Protein AF-A0A663N056-F1 (afdb_monomer)

Secondary structure (DSSP, 8-state):
--BSEEEEE--TT-TT--EEEE-TTS--B--------GGGGSS--STTS-PPPEEEEEEEEE--TTS---EEEEEEEEEE---STTHHHHHHHHHHHHHHTS-HHHHTTSPPP-SSPPPEE----SS---------

Mean predicted aligned error: 7.83 Å

Organism: Athene cunicularia (NCBI:txid194338)

InterPro domains:
  IPR007604 CP2 transcription factor [PF04516] (14-103)
  IPR007604 CP2 transcription factor [PS51968] (1-136)
  IPR040167 Transcription factor CP2-like [PTHR11037] (1-123)

pLDDT: mean 83.56, std 17.53, range [25.42, 95.0]

Radius of gyration: 18.39 Å; Cα contacts (8 Å, |Δi|>4): 144; chains: 1; bounding box: 41×39×47 Å

Foldseek 3Di:
DWDQWADWDDDPVRNPDIDTDGDPVDDTDDDDDDPDAQCVPDPDPPDDDDGHKDKDKDWAFDQDPVRDRPHTDFMWIDIDGGHDPCPVVVVVVVVVVVLVPDDPVVNVVDDDDDPDDDTGTDDPDVDPPDPPDPDD

Structure (mmCIF, N/CA/C/O backbone):
data_AF-A0A663N056-F1
#
_entry.id   AF-A0A663N056-F1
#
loop_
_atom_site.group_PDB
_atom_site.id
_atom_site.type_symbol
_atom_site.label_atom_id
_atom_site.label_alt_id
_atom_site.label_comp_id
_atom_site.label_asym_id
_atom_site.label_entity_id
_atom_site.label_seq_id
_atom_site.pdbx_PDB_ins_code
_atom_site.Cartn_x
_atom_site.Cartn_y
_atom_site.Cartn_z
_atom_site.occupancy
_atom_site.B_iso_or_equiv
_atom_site.auth_seq_id
_atom_site.auth_comp_id
_atom_site.auth_asym_id
_atom_site.auth_atom_id
_atom_site.pdbx_PDB_model_num
ATOM 1 N N . LEU A 1 1 ? -9.152 4.412 -10.713 1.00 76.62 1 LEU A N 1
ATOM 2 C CA . LEU A 1 1 ? -8.492 3.880 -11.928 1.00 76.62 1 LEU A CA 1
ATOM 3 C C . LEU A 1 1 ? -7.019 4.260 -11.867 1.00 76.62 1 LEU A C 1
ATOM 5 O O . LEU A 1 1 ? -6.734 5.342 -11.363 1.00 76.62 1 LEU A O 1
ATOM 9 N N . SER A 1 2 ? -6.119 3.372 -12.297 1.00 88.88 2 SER A N 1
ATOM 10 C CA . SER A 1 2 ? -4.673 3.640 -12.342 1.00 88.88 2 SER A CA 1
ATOM 11 C C . SER A 1 2 ? -4.337 4.652 -13.445 1.00 88.88 2 SER A C 1
ATOM 13 O O . SER A 1 2 ? -4.989 4.654 -14.487 1.00 88.88 2 SER A O 1
ATOM 15 N N . VAL A 1 3 ? -3.331 5.499 -13.228 1.00 94.06 3 VAL A N 1
ATOM 16 C CA . VAL A 1 3 ? -2.890 6.556 -14.155 1.00 94.06 3 VAL A CA 1
ATOM 17 C C . VAL A 1 3 ? -1.363 6.572 -14.212 1.00 94.06 3 VAL A C 1
ATOM 19 O O . VAL A 1 3 ? -0.717 6.495 -13.173 1.00 94.06 3 VAL A O 1
ATOM 22 N N . GLY A 1 4 ? -0.776 6.689 -15.407 1.00 90.56 4 GLY A N 1
ATOM 23 C CA . GLY A 1 4 ? 0.684 6.804 -15.569 1.00 90.56 4 GLY A CA 1
ATOM 24 C C . GLY A 1 4 ? 1.475 5.532 -15.232 1.00 90.56 4 GLY A C 1
ATOM 25 O O . GLY A 1 4 ? 2.683 5.607 -15.033 1.00 90.56 4 GLY A O 1
ATOM 26 N N . ILE A 1 5 ? 0.790 4.388 -15.155 1.00 91.38 5 ILE A N 1
ATOM 27 C CA . ILE A 1 5 ? 1.374 3.059 -14.952 1.00 91.38 5 ILE A CA 1
ATOM 28 C C . ILE A 1 5 ? 1.580 2.407 -16.318 1.00 91.38 5 ILE A C 1
ATOM 30 O O . ILE A 1 5 ? 0.651 2.368 -17.125 1.00 91.38 5 ILE A O 1
ATOM 34 N N . LEU A 1 6 ? 2.781 1.897 -16.557 1.00 87.81 6 LEU A N 1
ATOM 35 C CA . LEU A 1 6 ? 3.202 1.243 -17.791 1.00 87.81 6 LEU A CA 1
ATOM 36 C C . LEU A 1 6 ? 3.569 -0.213 -17.494 1.00 87.81 6 LEU A C 1
ATOM 38 O O . LEU A 1 6 ? 4.094 -0.512 -16.423 1.00 87.81 6 LEU A O 1
ATOM 42 N N . ASP A 1 7 ? 3.277 -1.104 -18.439 1.00 88.94 7 ASP A N 1
ATOM 43 C CA . ASP A 1 7 ? 3.649 -2.524 -18.414 1.00 88.94 7 ASP A CA 1
ATOM 44 C C . ASP A 1 7 ? 3.461 -3.219 -17.049 1.00 88.94 7 ASP A C 1
ATOM 46 O O . ASP A 1 7 ? 4.426 -3.729 -16.476 1.00 88.94 7 ASP A O 1
ATOM 50 N N . PRO A 1 8 ? 2.237 -3.247 -16.479 1.00 88.62 8 PRO A N 1
ATOM 51 C CA . PRO A 1 8 ? 1.995 -3.963 -15.236 1.00 88.62 8 PRO A CA 1
ATOM 52 C C . PRO A 1 8 ? 2.191 -5.472 -15.438 1.00 88.62 8 PRO A C 1
ATOM 54 O O . PRO A 1 8 ? 1.531 -6.095 -16.273 1.00 88.62 8 PRO A O 1
ATOM 57 N N . ARG A 1 9 ? 3.074 -6.075 -14.641 1.00 87.00 9 ARG A N 1
ATOM 58 C CA . ARG A 1 9 ? 3.404 -7.503 -14.661 1.00 87.00 9 ARG A CA 1
ATOM 59 C C . ARG A 1 9 ? 3.110 -8.127 -13.304 1.00 87.00 9 ARG A C 1
ATOM 61 O O . ARG A 1 9 ? 3.541 -7.626 -12.270 1.00 87.00 9 ARG A O 1
ATOM 68 N N . ALA A 1 10 ? 2.414 -9.256 -13.317 1.00 87.00 10 ALA A N 1
ATOM 69 C CA . ALA A 1 10 ? 2.227 -10.105 -12.149 1.00 87.00 10 ALA A CA 1
ATOM 70 C C . ALA A 1 10 ? 2.638 -11.530 -12.522 1.00 87.00 10 ALA A C 1
ATOM 72 O O . ALA A 1 10 ? 2.114 -12.100 -13.480 1.00 87.00 10 ALA A O 1
ATOM 73 N N . SER A 1 11 ? 3.593 -12.099 -11.787 1.00 84.94 11 SER A N 1
ATOM 74 C CA . SER A 1 11 ? 4.021 -13.477 -12.016 1.00 84.94 11 SER A CA 1
ATOM 75 C C . SER A 1 11 ? 3.037 -14.455 -11.362 1.00 84.94 11 SER A C 1
ATOM 77 O O . SER A 1 11 ? 2.745 -14.306 -10.171 1.00 84.94 11 SER A O 1
ATOM 79 N N . PRO A 1 12 ? 2.583 -15.516 -12.059 1.00 85.50 12 PRO A N 1
ATOM 80 C CA . PRO A 1 12 ? 1.754 -16.562 -11.456 1.00 85.50 12 PRO A CA 1
ATOM 81 C C . PRO A 1 12 ? 2.413 -17.269 -10.260 1.00 85.50 12 PRO A C 1
ATOM 83 O O . PRO A 1 12 ? 1.720 -17.844 -9.424 1.00 85.50 12 PRO A O 1
ATOM 86 N N . THR A 1 13 ? 3.745 -17.234 -10.160 1.00 88.81 13 THR A N 1
ATOM 87 C CA . THR A 1 13 ? 4.500 -17.839 -9.051 1.00 88.81 13 THR A CA 1
ATOM 88 C C . THR A 1 13 ? 4.731 -16.879 -7.881 1.00 88.81 13 THR A C 1
ATOM 90 O O . THR A 1 13 ? 5.092 -17.327 -6.793 1.00 88.81 13 THR A O 1
ATOM 93 N N . GLN A 1 14 ? 4.486 -15.577 -8.066 1.00 86.00 14 GLN A N 1
ATOM 94 C CA . GLN A 1 14 ? 4.633 -14.532 -7.046 1.00 86.00 14 GLN A CA 1
ATOM 95 C C . GLN A 1 14 ? 3.310 -13.779 -6.872 1.00 86.00 14 GLN A C 1
ATOM 97 O O . GLN A 1 14 ? 3.171 -12.611 -7.221 1.00 86.00 14 GLN A O 1
ATOM 102 N N . LEU A 1 15 ? 2.322 -14.467 -6.296 1.00 87.50 15 LEU A N 1
ATOM 103 C CA . LEU A 1 15 ? 0.941 -13.980 -6.145 1.00 87.50 15 LEU A CA 1
ATOM 104 C C . LEU A 1 15 ? 0.796 -12.696 -5.305 1.00 87.50 15 LEU A C 1
ATOM 106 O O . LEU A 1 15 ? -0.265 -12.078 -5.297 1.00 87.50 15 LEU A O 1
ATOM 110 N N . ASN A 1 16 ? 1.831 -12.323 -4.555 1.00 90.88 16 ASN A N 1
ATOM 111 C CA . ASN A 1 16 ? 1.866 -11.164 -3.668 1.00 90.88 16 ASN A CA 1
ATOM 112 C C . ASN A 1 16 ? 2.738 -10.014 -4.197 1.00 90.88 16 ASN A C 1
ATOM 114 O O . ASN A 1 16 ? 2.997 -9.077 -3.442 1.00 90.88 16 ASN A O 1
ATOM 118 N N . THR A 1 17 ? 3.177 -10.082 -5.457 1.00 91.81 17 THR A N 1
ATOM 119 C CA . THR A 1 17 ? 4.036 -9.074 -6.081 1.00 91.81 17 THR A CA 1
ATOM 120 C C . THR A 1 17 ? 3.450 -8.632 -7.417 1.00 91.81 17 THR A C 1
ATOM 122 O O . THR A 1 17 ? 3.011 -9.444 -8.228 1.00 91.81 17 THR A O 1
ATOM 125 N N . VAL A 1 18 ? 3.467 -7.322 -7.644 1.00 92.06 18 VAL A N 1
ATOM 126 C CA . VAL A 1 18 ? 3.183 -6.701 -8.935 1.00 92.06 18 VAL A CA 1
ATOM 127 C C . VAL A 1 18 ? 4.307 -5.727 -9.242 1.00 92.06 18 VAL A C 1
ATOM 129 O O . VAL A 1 18 ? 4.773 -5.011 -8.357 1.00 92.06 18 VAL A O 1
ATOM 132 N N . GLU A 1 19 ? 4.732 -5.707 -10.492 1.00 92.38 19 GLU A N 1
ATOM 133 C CA . GLU A 1 19 ? 5.751 -4.800 -11.001 1.00 92.38 19 GLU A CA 1
ATOM 134 C C . GLU A 1 19 ? 5.135 -3.924 -12.078 1.00 92.38 19 GLU A C 1
ATOM 136 O O . GLU A 1 19 ? 4.244 -4.358 -12.804 1.00 92.38 19 GLU A O 1
ATOM 141 N N . PHE A 1 20 ? 5.602 -2.691 -12.192 1.00 93.44 20 PHE A N 1
ATOM 142 C CA . PHE A 1 20 ? 5.202 -1.795 -13.263 1.00 93.44 20 PHE A CA 1
ATOM 143 C C . PHE A 1 20 ? 6.244 -0.697 -13.428 1.00 93.44 20 PHE A C 1
ATOM 145 O O . PHE A 1 20 ? 7.028 -0.412 -12.521 1.00 93.44 20 PHE A O 1
ATOM 152 N N . LEU A 1 21 ? 6.212 -0.055 -14.586 1.00 92.81 21 LEU A N 1
ATOM 153 C CA . LEU A 1 21 ? 7.033 1.100 -14.900 1.00 92.81 21 LEU A CA 1
ATOM 154 C C . LEU A 1 21 ? 6.205 2.378 -14.759 1.00 92.81 21 LEU A C 1
ATOM 156 O O . LEU A 1 21 ? 4.978 2.373 -14.875 1.00 92.81 21 LEU A O 1
ATOM 160 N N . TRP A 1 22 ? 6.879 3.487 -14.488 1.00 93.19 22 TRP A N 1
ATOM 161 C CA . TRP A 1 22 ? 6.264 4.807 -14.435 1.00 93.19 22 TRP A CA 1
ATOM 162 C C . TRP A 1 22 ? 7.302 5.875 -14.780 1.00 93.19 22 TRP A C 1
ATOM 164 O O . TRP A 1 22 ? 8.505 5.659 -14.637 1.00 93.19 22 TRP A O 1
ATOM 174 N N . ASP A 1 23 ? 6.830 7.022 -15.259 1.00 89.19 23 ASP A N 1
ATOM 175 C CA . ASP A 1 23 ? 7.680 8.170 -15.570 1.00 89.19 23 ASP A CA 1
ATOM 176 C C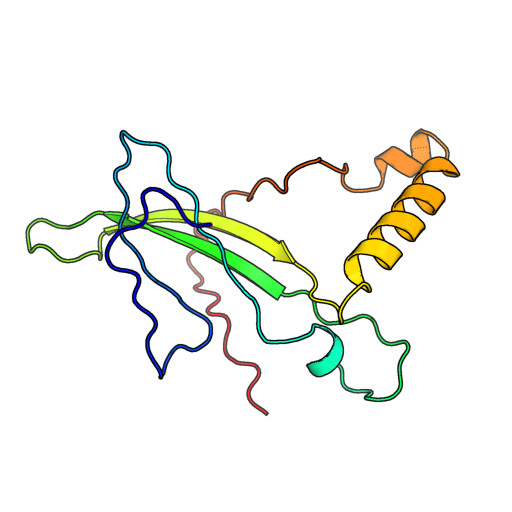 . ASP A 1 23 ? 7.854 9.036 -14.309 1.00 89.19 23 ASP A C 1
ATOM 178 O O . ASP A 1 23 ? 6.867 9.633 -13.865 1.00 89.19 23 ASP A O 1
ATOM 182 N N . PRO A 1 24 ? 9.071 9.152 -13.739 1.00 89.31 24 PRO A N 1
ATOM 183 C CA . PRO A 1 24 ? 9.304 9.913 -12.513 1.00 89.31 24 PRO A CA 1
ATOM 184 C C . PRO A 1 24 ? 9.053 11.419 -12.671 1.00 89.31 24 PRO A C 1
ATOM 186 O O . PRO A 1 24 ? 8.881 12.115 -11.673 1.00 89.31 24 PRO A O 1
ATOM 189 N N . SER A 1 25 ? 9.007 11.933 -13.906 1.00 92.38 25 SER A N 1
ATOM 190 C CA . SER A 1 25 ? 8.671 13.333 -14.190 1.00 92.38 25 SER A CA 1
ATOM 191 C C . SER A 1 25 ? 7.162 13.608 -14.198 1.00 92.38 25 SER A C 1
ATOM 193 O O . SER A 1 25 ? 6.740 14.765 -14.259 1.00 92.38 25 SER A O 1
ATOM 195 N N . LYS A 1 26 ? 6.328 12.561 -14.126 1.00 91.75 26 LYS A N 1
ATOM 196 C CA . LYS A 1 26 ? 4.867 12.652 -14.191 1.00 91.75 26 LYS A CA 1
ATOM 197 C C . LYS A 1 26 ? 4.218 12.075 -12.937 1.00 91.75 26 LYS A C 1
ATOM 199 O O . LYS A 1 26 ? 4.767 11.242 -12.224 1.00 91.75 26 LYS A O 1
ATOM 204 N N . ARG A 1 27 ? 2.982 12.502 -12.674 1.00 90.75 27 ARG A N 1
ATOM 205 C CA . ARG A 1 27 ? 2.157 11.897 -11.624 1.00 90.75 27 ARG A CA 1
ATOM 206 C C . ARG A 1 27 ? 1.741 10.486 -12.046 1.00 90.75 27 ARG A C 1
ATOM 208 O O . ARG A 1 27 ? 1.143 10.323 -13.108 1.00 90.75 27 ARG A O 1
ATOM 215 N N . ALA A 1 28 ? 1.958 9.514 -11.165 1.00 91.25 28 ALA A N 1
ATOM 216 C CA . ALA A 1 28 ? 1.459 8.152 -11.307 1.00 91.25 28 ALA A C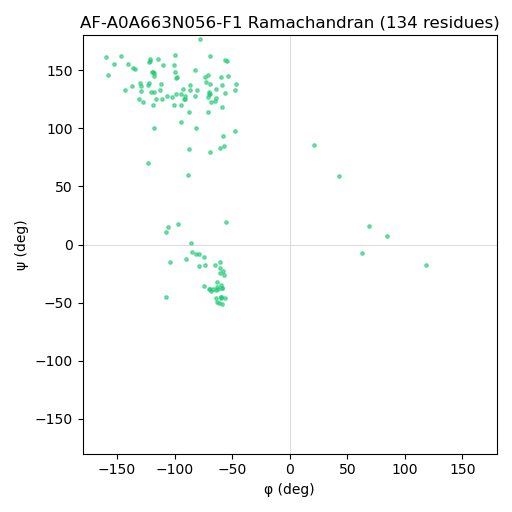A 1
ATOM 217 C C . ALA A 1 28 ? 0.539 7.768 -10.135 1.00 91.25 28 ALA A C 1
ATOM 219 O O . ALA A 1 28 ? 0.706 8.241 -9.009 1.00 91.25 28 ALA A O 1
ATOM 220 N N . SER A 1 29 ? -0.448 6.913 -10.396 1.00 92.38 29 SER A N 1
ATOM 221 C CA . SER A 1 29 ? -1.297 6.291 -9.381 1.00 92.38 29 SER A CA 1
ATOM 222 C C . SER A 1 29 ? -1.616 4.851 -9.769 1.00 92.38 29 SER A C 1
ATOM 224 O O . SER A 1 29 ? -2.003 4.568 -10.901 1.00 92.38 29 SER A O 1
ATOM 226 N N . ALA A 1 30 ? -1.478 3.928 -8.820 1.00 91.31 30 ALA A N 1
ATOM 227 C CA . ALA A 1 30 ? -1.824 2.526 -9.010 1.00 91.31 30 ALA A CA 1
ATOM 228 C C . ALA A 1 30 ? -3.026 2.164 -8.133 1.00 91.31 30 ALA A C 1
ATOM 230 O O . ALA A 1 30 ? -3.063 2.483 -6.945 1.00 91.31 30 ALA A O 1
ATOM 231 N N . PHE A 1 31 ? -4.010 1.486 -8.716 1.00 91.62 31 PHE A N 1
ATOM 232 C CA . PHE A 1 31 ? -5.081 0.841 -7.970 1.00 91.62 31 PHE A CA 1
ATOM 233 C C . PHE A 1 31 ? -4.717 -0.625 -7.733 1.00 91.62 31 PHE A C 1
ATOM 235 O O . PHE A 1 31 ? -4.523 -1.375 -8.688 1.00 91.62 31 PHE A O 1
ATOM 242 N N . 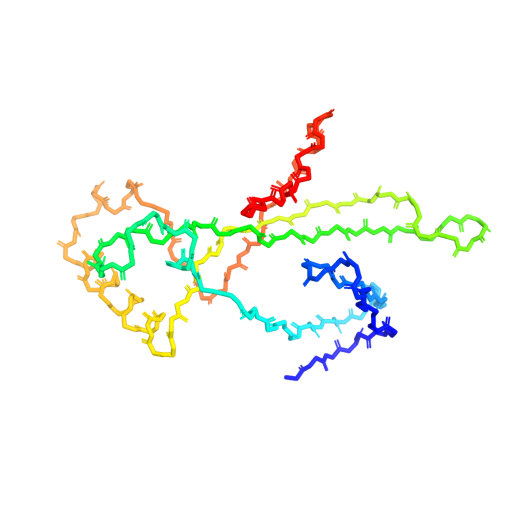ILE A 1 32 ? -4.626 -1.025 -6.464 1.00 90.75 32 ILE A N 1
ATOM 243 C CA . ILE A 1 32 ? -4.220 -2.374 -6.059 1.00 90.75 32 ILE A CA 1
ATOM 244 C C . ILE A 1 32 ? -5.376 -3.028 -5.307 1.00 90.75 32 ILE A C 1
ATOM 246 O O . ILE A 1 32 ? -5.927 -2.445 -4.371 1.00 90.75 32 ILE A O 1
ATOM 250 N N . GLN A 1 33 ? -5.717 -4.257 -5.692 1.00 90.38 33 GLN A N 1
ATOM 251 C CA . GLN A 1 33 ? -6.712 -5.070 -5.006 1.00 90.38 33 GLN A CA 1
ATOM 252 C C . GLN A 1 33 ? -6.030 -6.199 -4.229 1.00 90.38 33 GLN A C 1
ATOM 254 O O . GLN A 1 33 ? -5.237 -6.959 -4.777 1.00 90.38 33 GLN A O 1
ATOM 259 N N . VAL A 1 34 ? -6.358 -6.319 -2.941 1.00 92.50 34 VAL A N 1
ATOM 260 C CA . VAL A 1 34 ? -5.841 -7.384 -2.074 1.00 92.50 34 VAL A CA 1
ATOM 261 C C . VAL A 1 34 ? -6.906 -8.468 -1.924 1.00 92.50 34 VAL A C 1
ATOM 263 O O . VAL A 1 34 ? -8.006 -8.203 -1.442 1.00 92.50 34 VAL A O 1
ATOM 266 N N . HIS A 1 35 ? -6.579 -9.690 -2.345 1.00 91.75 35 HIS A N 1
ATOM 267 C CA . HIS A 1 35 ? -7.520 -10.814 -2.446 1.00 91.75 35 HIS A CA 1
ATOM 268 C C . HIS A 1 35 ? -7.504 -11.766 -1.241 1.00 91.75 35 HIS A C 1
ATOM 270 O O . HIS A 1 35 ? -7.991 -12.888 -1.332 1.00 91.75 35 HIS A O 1
ATOM 276 N N . CYS A 1 36 ? -6.961 -11.334 -0.106 1.00 92.00 36 CYS A N 1
ATOM 277 C CA . CYS A 1 36 ? -6.927 -12.123 1.121 1.00 92.00 36 CYS A CA 1
ATOM 278 C C . CYS A 1 36 ? -7.335 -11.272 2.323 1.00 92.00 36 CYS A C 1
ATOM 280 O O . CYS A 1 36 ? -7.154 -10.055 2.332 1.00 92.00 36 CYS A O 1
ATOM 282 N N . ILE A 1 37 ? -7.910 -11.904 3.343 1.00 92.62 37 ILE A N 1
ATOM 283 C CA . ILE A 1 37 ? -8.475 -11.213 4.507 1.00 92.62 37 ILE A CA 1
ATOM 284 C C . ILE A 1 37 ? -7.633 -11.533 5.733 1.00 92.62 37 ILE A C 1
ATOM 286 O O . ILE A 1 37 ? -7.268 -12.678 5.972 1.00 92.62 37 ILE A O 1
ATOM 290 N N . SER A 1 38 ? -7.364 -10.532 6.570 1.00 92.62 38 SER A N 1
ATOM 291 C CA . SER A 1 38 ? -6.461 -10.675 7.720 1.00 92.62 38 SER A CA 1
ATOM 292 C C . SER A 1 38 ? -6.862 -11.777 8.711 1.00 92.62 38 SER A C 1
ATOM 294 O O . SER A 1 38 ? -6.005 -12.319 9.402 1.00 92.62 38 SER A O 1
ATOM 296 N N . THR A 1 39 ? -8.147 -12.127 8.802 1.00 91.12 39 THR A N 1
ATOM 297 C CA . THR A 1 39 ? -8.655 -13.207 9.671 1.00 91.12 39 THR A CA 1
ATOM 298 C C . THR A 1 39 ? -8.575 -14.600 9.040 1.00 91.12 39 THR A C 1
ATOM 300 O O . THR A 1 39 ? -8.870 -15.581 9.705 1.00 91.12 39 THR A O 1
ATOM 303 N N . GLU A 1 40 ? -8.206 -14.730 7.764 1.00 90.81 40 GLU A N 1
ATOM 304 C CA . GLU A 1 40 ? -7.990 -16.046 7.132 1.00 90.81 40 GLU A CA 1
ATOM 305 C C . GLU A 1 40 ? -6.691 -16.706 7.613 1.00 90.81 40 GLU A C 1
ATOM 307 O O . GLU A 1 40 ? -6.527 -17.919 7.495 1.00 90.81 40 GLU A O 1
ATOM 312 N N . PHE A 1 41 ? -5.802 -15.905 8.205 1.00 90.06 41 PHE A N 1
ATOM 313 C CA . PHE A 1 41 ? -4.497 -16.308 8.725 1.00 90.06 41 PHE A CA 1
ATOM 314 C C . PHE A 1 41 ? -4.466 -16.382 10.259 1.00 90.06 41 PHE A C 1
ATOM 316 O O . PHE A 1 41 ? -3.390 -16.404 10.850 1.00 90.06 41 PHE A O 1
ATOM 323 N N . THR A 1 42 ? -5.625 -16.390 10.925 1.00 87.25 42 THR A N 1
ATOM 324 C CA . THR A 1 42 ? -5.710 -16.590 12.378 1.00 87.25 42 THR A CA 1
ATOM 325 C C . THR A 1 42 ? -6.049 -18.050 12.708 1.00 87.25 42 THR A C 1
ATOM 327 O O . THR A 1 42 ? -6.823 -18.668 11.971 1.00 87.25 42 THR A O 1
ATOM 330 N N . PRO A 1 43 ? -5.504 -18.635 13.796 1.00 82.25 43 PRO A N 1
ATOM 331 C CA . PRO A 1 43 ? -5.745 -20.037 14.147 1.00 82.25 43 PRO A CA 1
ATOM 332 C C . PRO A 1 43 ? -7.222 -20.374 14.375 1.00 82.25 43 PRO A C 1
ATOM 334 O O . PRO A 1 43 ? -7.672 -21.458 13.993 1.00 82.25 43 PRO A O 1
ATOM 337 N N . ARG A 1 44 ? -8.006 -19.464 14.975 1.00 76.06 44 ARG A N 1
ATOM 338 C CA . ARG A 1 44 ? -9.439 -19.699 15.182 1.00 76.06 44 ARG A CA 1
ATOM 339 C C . ARG A 1 44 ? -10.239 -19.168 14.003 1.00 76.06 44 ARG A C 1
ATOM 341 O O . ARG A 1 44 ? -10.208 -17.988 13.668 1.00 76.06 44 ARG A O 1
ATOM 348 N N . LYS A 1 45 ? -11.039 -20.065 13.424 1.00 64.88 45 LYS A N 1
ATOM 349 C CA . LYS A 1 45 ? -12.040 -19.738 12.395 1.00 64.88 45 LYS A CA 1
ATOM 350 C C . LYS A 1 45 ? -13.318 -19.130 12.979 1.00 64.88 45 LYS A C 1
ATOM 352 O O . LYS A 1 45 ? -14.112 -18.557 12.241 1.00 64.88 45 LYS A O 1
ATOM 357 N N . HIS A 1 46 ? -13.550 -19.300 14.281 1.00 63.53 46 HIS A N 1
ATOM 358 C CA . HIS A 1 46 ? -14.690 -18.701 14.973 1.00 63.53 46 HIS A CA 1
ATOM 359 C C . HIS A 1 46 ? -14.325 -17.255 15.316 1.00 63.53 46 HIS A C 1
ATOM 361 O O . HIS A 1 46 ? -13.243 -16.998 15.842 1.00 63.53 46 HIS A O 1
ATOM 367 N N . GLY A 1 47 ? -15.191 -16.319 14.923 1.00 66.44 47 GLY A N 1
ATOM 368 C CA . GLY A 1 47 ? -14.911 -14.884 14.961 1.00 66.44 47 GLY A CA 1
ATOM 369 C C . GLY A 1 47 ? -14.478 -14.368 16.337 1.00 66.44 47 GLY A C 1
ATOM 370 O O . GLY A 1 47 ? -14.770 -14.965 17.367 1.00 66.44 47 GLY A O 1
ATOM 371 N N . GLY A 1 48 ? -13.787 -13.226 16.345 1.00 69.75 48 GLY A N 1
ATOM 372 C CA . GLY A 1 48 ? -13.336 -12.548 17.567 1.00 69.75 48 GLY A CA 1
ATOM 373 C C . GLY A 1 48 ? -11.817 -12.419 17.688 1.00 69.75 48 GLY A C 1
ATOM 374 O O . GLY A 1 48 ? -11.346 -11.549 18.418 1.00 69.75 48 GLY A O 1
ATOM 375 N N . GLU A 1 49 ? -11.040 -13.202 16.933 1.00 80.44 49 GLU A N 1
ATOM 376 C CA . GLU A 1 49 ? -9.587 -13.023 16.881 1.00 80.44 49 GLU A CA 1
ATOM 377 C C . GLU A 1 49 ? -9.182 -11.789 16.065 1.00 80.44 49 GLU A C 1
ATOM 379 O O . GLU A 1 49 ? -9.783 -11.424 15.048 1.00 80.44 49 GLU A O 1
ATOM 384 N N . LYS A 1 50 ? -8.119 -11.124 16.524 1.00 84.06 50 LYS A N 1
ATOM 385 C CA . LYS A 1 50 ? -7.513 -9.994 15.824 1.00 84.06 50 LYS A CA 1
ATOM 386 C C . LYS A 1 50 ? -6.807 -10.523 14.574 1.00 84.06 50 LYS A C 1
ATOM 388 O O . LYS A 1 50 ? -5.803 -11.212 14.689 1.00 84.06 50 LYS A O 1
ATOM 393 N N . GLY A 1 51 ? -7.308 -10.149 13.396 1.00 86.56 51 GLY A N 1
ATOM 394 C CA . GLY A 1 51 ? -6.680 -10.502 12.121 1.00 86.56 51 GLY A CA 1
ATOM 395 C C . GLY A 1 51 ? -5.202 -10.098 12.048 1.00 86.56 51 GLY A C 1
ATOM 396 O O . GLY A 1 51 ? -4.816 -9.044 12.573 1.00 86.56 51 GLY A O 1
ATOM 397 N N . VAL A 1 52 ? -4.409 -10.924 11.363 1.00 91.31 52 VAL A N 1
ATOM 398 C CA . VAL A 1 52 ? -2.971 -10.727 11.144 1.00 91.31 52 VAL A CA 1
ATOM 399 C C . VAL A 1 52 ? -2.750 -9.463 10.300 1.00 91.31 52 VAL A C 1
ATOM 401 O O . VAL A 1 52 ? -3.375 -9.324 9.244 1.00 91.31 52 VAL A O 1
ATOM 404 N N . PRO A 1 53 ? -1.921 -8.501 10.748 1.00 91.50 53 PRO A N 1
ATOM 405 C CA . PRO A 1 53 ? -1.584 -7.339 9.934 1.00 91.50 53 PRO A CA 1
ATOM 406 C C . PRO A 1 53 ? -0.715 -7.767 8.748 1.00 91.50 53 PRO A C 1
ATOM 408 O O . PRO A 1 53 ? 0.212 -8.558 8.908 1.00 91.50 53 PRO A O 1
ATOM 411 N N . PHE A 1 54 ? -0.990 -7.217 7.570 1.00 93.56 54 PHE A N 1
ATOM 412 C CA . PHE A 1 54 ? -0.133 -7.383 6.397 1.00 93.56 54 PHE A CA 1
ATOM 413 C C . PHE A 1 54 ? 0.752 -6.156 6.220 1.00 93.56 54 PHE A C 1
ATOM 415 O O . PHE A 1 54 ? 0.476 -5.090 6.774 1.00 93.56 54 PHE A O 1
ATOM 422 N N . ARG A 1 55 ? 1.810 -6.298 5.427 1.00 93.38 55 ARG A N 1
ATOM 423 C CA . ARG A 1 55 ? 2.670 -5.191 5.019 1.00 93.38 55 ARG A CA 1
ATOM 424 C C . ARG A 1 55 ? 2.558 -5.019 3.513 1.00 93.38 55 ARG A C 1
ATOM 426 O O . ARG A 1 55 ? 2.797 -5.971 2.780 1.00 93.38 55 ARG A O 1
ATOM 433 N N . VAL A 1 56 ? 2.217 -3.811 3.079 1.00 93.56 56 VAL A N 1
ATOM 434 C CA . VAL A 1 56 ? 2.425 -3.392 1.691 1.00 93.56 56 VAL A CA 1
ATOM 435 C C . VAL A 1 56 ? 3.791 -2.735 1.647 1.00 93.56 56 VAL A C 1
ATOM 437 O O . VAL A 1 56 ? 4.057 -1.834 2.443 1.00 93.56 56 VAL A O 1
ATOM 440 N N . GLN A 1 57 ? 4.654 -3.212 0.759 1.00 94.31 57 GLN A N 1
ATOM 441 C CA . GLN A 1 57 ? 5.977 -2.655 0.513 1.00 94.31 57 GLN A CA 1
ATOM 442 C C . GLN A 1 57 ? 6.072 -2.261 -0.956 1.00 94.31 57 GLN A C 1
ATOM 444 O O . GLN A 1 57 ? 5.573 -2.977 -1.822 1.00 94.31 57 GLN A O 1
ATOM 449 N N . ILE A 1 58 ? 6.679 -1.108 -1.206 1.00 95.00 58 ILE A N 1
ATOM 450 C CA . ILE A 1 58 ? 6.992 -0.604 -2.534 1.00 95.00 58 ILE A CA 1
ATOM 451 C C . ILE A 1 58 ? 8.503 -0.468 -2.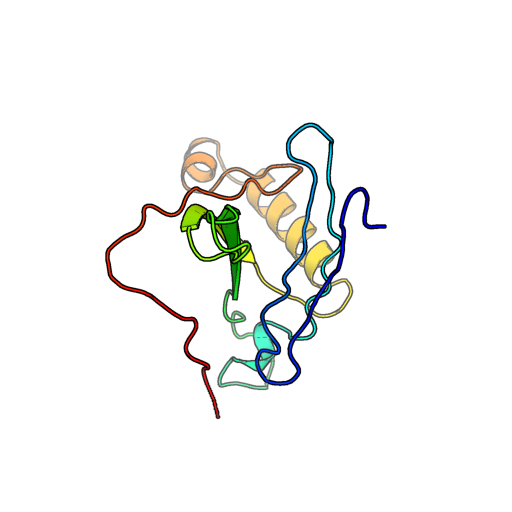598 1.00 95.00 58 ILE A C 1
ATOM 453 O O . ILE A 1 58 ? 9.085 0.288 -1.817 1.00 95.00 58 ILE A O 1
ATOM 457 N N . ASP A 1 59 ? 9.097 -1.196 -3.534 1.00 93.94 59 ASP A N 1
ATOM 458 C CA . ASP A 1 59 ? 10.515 -1.132 -3.848 1.00 93.94 59 ASP A CA 1
ATOM 459 C C . ASP A 1 59 ? 10.679 -0.498 -5.229 1.00 93.94 59 ASP A C 1
ATOM 461 O O . ASP A 1 59 ? 10.077 -0.940 -6.209 1.00 93.94 59 ASP A O 1
ATOM 465 N N . THR A 1 60 ? 11.471 0.567 -5.296 1.00 93.38 60 THR A N 1
ATOM 466 C CA . THR A 1 60 ? 11.756 1.296 -6.530 1.00 93.38 60 THR A CA 1
ATOM 467 C C . THR A 1 60 ? 13.137 0.905 -7.025 1.00 93.38 60 THR A C 1
ATOM 469 O O . THR A 1 60 ? 14.120 1.030 -6.291 1.00 93.38 60 THR A O 1
ATOM 472 N N . PHE A 1 61 ? 13.211 0.487 -8.285 1.00 92.19 61 PHE A N 1
ATOM 473 C CA . PHE A 1 61 ? 14.451 0.113 -8.956 1.00 92.19 61 PHE A CA 1
ATOM 474 C C . PHE A 1 61 ? 14.705 1.019 -10.156 1.00 92.19 61 PHE A C 1
ATOM 476 O O . PHE A 1 61 ? 13.773 1.482 -10.817 1.00 92.19 61 PHE A O 1
ATOM 483 N N . LYS A 1 62 ? 15.981 1.245 -10.446 1.00 88.19 62 LYS A N 1
ATOM 484 C CA . LYS A 1 62 ? 16.463 1.910 -11.647 1.00 88.19 62 LYS A CA 1
ATOM 485 C C . LYS A 1 62 ? 16.941 0.873 -12.654 1.00 88.19 62 LYS A C 1
ATOM 487 O O . LYS A 1 62 ? 17.438 -0.194 -12.291 1.00 88.19 62 LYS A O 1
ATOM 492 N N . GLN A 1 63 ? 16.780 1.215 -13.925 1.00 86.50 63 GLN A N 1
ATOM 493 C CA . GLN A 1 63 ? 17.353 0.456 -15.021 1.00 86.50 63 GLN A CA 1
ATOM 494 C C . GLN A 1 63 ? 18.875 0.648 -15.044 1.00 86.50 63 GLN A C 1
ATOM 496 O O . GLN A 1 63 ? 19.362 1.781 -15.034 1.00 86.50 63 GLN A O 1
ATOM 501 N N . ASN A 1 64 ? 19.616 -0.456 -15.057 1.00 86.88 64 ASN A N 1
ATOM 502 C CA . ASN A 1 64 ? 21.063 -0.457 -15.230 1.00 86.88 64 ASN A CA 1
ATOM 503 C C . ASN A 1 64 ? 21.438 -0.254 -16.716 1.00 86.88 64 ASN A C 1
ATOM 505 O O . ASN A 1 64 ? 20.572 -0.200 -17.592 1.00 86.88 64 ASN A O 1
ATOM 509 N N . GLU A 1 65 ? 22.736 -0.161 -17.011 1.00 88.88 65 GLU A N 1
ATOM 510 C CA . GLU A 1 65 ? 23.251 0.031 -18.380 1.00 88.88 65 GLU A CA 1
ATOM 511 C C . GLU A 1 65 ? 22.861 -1.103 -19.346 1.00 88.88 65 GLU A C 1
ATOM 513 O O . GLU A 1 65 ? 22.742 -0.879 -20.548 1.00 88.88 65 GLU A O 1
ATOM 518 N N . ASN A 1 66 ? 22.590 -2.301 -18.819 1.00 89.31 66 ASN A N 1
ATOM 519 C CA . ASN A 1 66 ? 22.176 -3.479 -19.586 1.00 89.31 66 ASN A CA 1
ATOM 520 C C . ASN A 1 66 ? 20.660 -3.531 -19.835 1.00 89.31 66 ASN A C 1
ATOM 522 O O . ASN A 1 66 ? 20.161 -4.485 -20.427 1.00 89.31 66 ASN A O 1
ATOM 526 N N . GLY A 1 67 ? 19.911 -2.528 -19.375 1.00 84.81 67 GLY A N 1
ATOM 527 C CA . GLY A 1 67 ? 18.464 -2.479 -19.530 1.00 84.81 67 GLY A CA 1
ATOM 528 C C . GLY A 1 67 ? 17.680 -3.243 -18.456 1.00 84.81 67 GLY A C 1
ATOM 529 O O . GLY A 1 67 ? 16.457 -3.344 -18.569 1.00 84.81 67 GLY A O 1
ATOM 530 N N . GLU A 1 68 ? 18.329 -3.749 -17.407 1.00 86.69 68 GLU A N 1
ATOM 531 C CA . GLU A 1 68 ? 17.694 -4.543 -16.349 1.00 86.69 68 GLU A CA 1
ATOM 532 C C . GLU A 1 68 ? 17.388 -3.695 -15.105 1.00 86.69 68 GLU A C 1
ATOM 534 O O . GLU A 1 68 ? 18.171 -2.835 -14.703 1.00 86.69 68 GLU A O 1
ATOM 539 N N . TYR A 1 69 ? 16.265 -3.960 -14.437 1.00 85.69 69 TYR A N 1
ATOM 540 C CA . TYR A 1 69 ? 15.827 -3.218 -13.246 1.00 85.69 69 TYR A CA 1
ATOM 541 C C . TYR A 1 69 ? 16.393 -3.816 -11.951 1.00 85.69 69 TYR A C 1
ATOM 543 O O . TYR A 1 69 ? 15.647 -4.260 -11.083 1.00 85.69 69 TYR A O 1
ATOM 551 N N . THR A 1 70 ? 17.721 -3.873 -11.832 1.00 86.31 70 THR A N 1
ATOM 552 C CA . THR A 1 70 ? 18.404 -4.504 -10.686 1.00 86.31 70 THR A CA 1
ATOM 553 C C . THR A 1 70 ? 18.979 -3.506 -9.681 1.00 86.31 70 THR A C 1
ATOM 555 O O . THR A 1 70 ? 19.333 -3.894 -8.569 1.00 86.31 70 THR A O 1
ATOM 558 N N . GLU A 1 71 ? 19.101 -2.226 -10.042 1.00 89.06 71 GLU A N 1
ATOM 559 C CA . GLU A 1 71 ? 19.647 -1.184 -9.165 1.00 89.06 71 G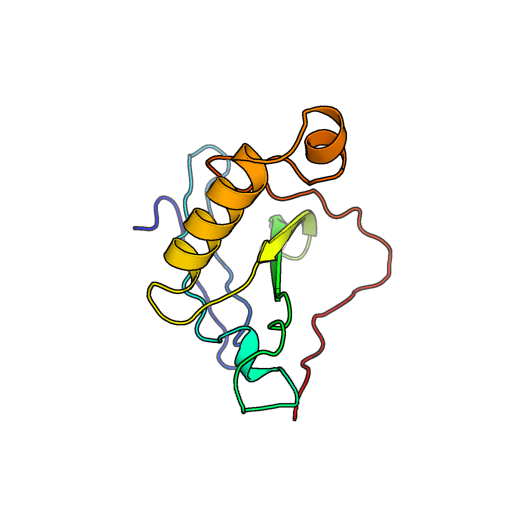LU A CA 1
ATOM 560 C C . GLU A 1 71 ? 18.551 -0.692 -8.205 1.00 89.06 71 GLU A C 1
ATOM 562 O O . GLU A 1 71 ? 17.682 0.089 -8.585 1.00 89.06 71 GLU A O 1
ATOM 567 N N . HIS A 1 72 ? 18.550 -1.168 -6.957 1.00 90.62 72 HIS A N 1
ATOM 568 C CA . HIS A 1 72 ? 17.583 -0.733 -5.939 1.00 90.62 72 HIS A CA 1
ATOM 569 C C . HIS A 1 72 ? 17.847 0.712 -5.500 1.00 90.62 72 HIS A C 1
ATOM 571 O O . HIS A 1 72 ? 18.977 1.060 -5.164 1.00 90.62 72 HIS A O 1
ATOM 577 N N . LEU A 1 73 ? 16.802 1.543 -5.482 1.00 90.75 73 LEU A N 1
ATOM 578 C CA . LEU A 1 73 ? 16.890 2.949 -5.082 1.00 90.75 73 LEU A CA 1
ATOM 579 C C . LEU A 1 73 ? 16.257 3.222 -3.720 1.00 90.75 73 LEU A C 1
ATOM 581 O O . LEU A 1 73 ? 16.799 3.982 -2.921 1.00 90.75 73 LEU A O 1
ATOM 585 N N . HIS A 1 74 ? 15.062 2.682 -3.482 1.00 92.06 74 HIS A N 1
ATOM 586 C CA . HIS A 1 74 ? 14.254 3.073 -2.332 1.00 92.06 74 HIS A CA 1
ATOM 587 C C . HIS A 1 74 ? 13.232 1.999 -1.971 1.00 92.06 74 HIS A C 1
ATOM 589 O O . HIS A 1 74 ? 12.665 1.350 -2.848 1.00 92.06 74 HIS A O 1
ATOM 595 N N . SER A 1 75 ? 12.958 1.870 -0.674 1.00 94.50 75 SER A N 1
ATOM 596 C CA . SER A 1 75 ? 11.913 1.011 -0.123 1.00 94.50 75 SER A CA 1
ATOM 597 C C . SER A 1 75 ? 11.041 1.809 0.831 1.00 94.50 75 SER A C 1
ATOM 599 O O . SER A 1 75 ? 11.544 2.450 1.753 1.00 94.50 75 SER A O 1
ATOM 601 N N . ALA A 1 76 ? 9.725 1.705 0.687 1.00 93.38 76 ALA A N 1
ATOM 602 C CA . ALA A 1 76 ? 8.790 2.214 1.682 1.00 93.38 76 ALA A CA 1
ATOM 603 C C . ALA A 1 76 ? 7.669 1.217 1.943 1.00 93.38 76 ALA A C 1
ATOM 605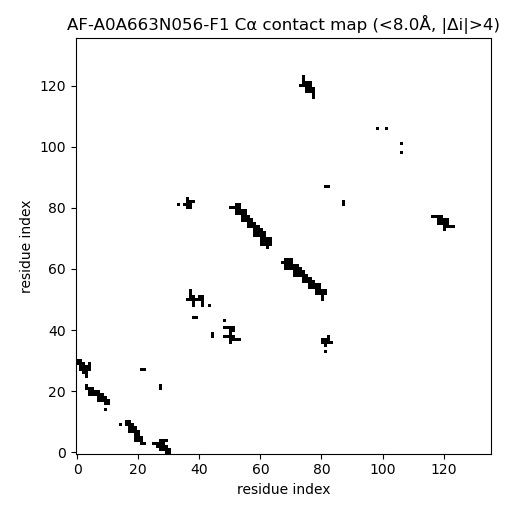 O O . ALA A 1 76 ? 7.315 0.408 1.088 1.00 93.38 76 ALA A O 1
ATOM 606 N N . SER A 1 77 ? 7.103 1.250 3.146 1.00 94.12 77 SER A N 1
ATOM 607 C CA . SER A 1 77 ? 6.041 0.319 3.513 1.00 94.12 77 SER A CA 1
ATOM 608 C C . SER A 1 77 ? 5.010 0.916 4.456 1.00 94.12 77 SER A C 1
ATOM 610 O O . SER A 1 77 ? 5.242 1.922 5.129 1.00 94.12 77 SER A O 1
ATOM 612 N N . CYS A 1 78 ? 3.860 0.259 4.530 1.00 90.94 78 CYS A N 1
ATOM 613 C CA . CYS A 1 78 ? 2.852 0.500 5.548 1.00 90.94 78 CYS A CA 1
ATOM 614 C C . CYS A 1 78 ? 2.236 -0.825 6.007 1.00 90.94 78 CYS A C 1
ATOM 616 O O . CYS A 1 78 ? 2.250 -1.833 5.293 1.00 90.94 78 CYS A O 1
ATOM 618 N N . GLN A 1 79 ? 1.705 -0.832 7.230 1.00 91.31 79 GLN A N 1
ATOM 619 C CA . GLN A 1 79 ? 0.893 -1.946 7.703 1.00 91.31 79 GLN A CA 1
ATOM 620 C C . GLN A 1 79 ? -0.555 -1.736 7.283 1.00 91.31 79 GLN A C 1
ATOM 622 O O . GLN A 1 79 ? -1.123 -0.667 7.498 1.00 91.31 79 GLN A O 1
ATOM 627 N N . ILE A 1 80 ? -1.165 -2.782 6.739 1.00 92.44 80 ILE A N 1
ATOM 628 C CA . ILE A 1 80 ? -2.580 -2.801 6.388 1.00 92.44 80 ILE A CA 1
ATOM 629 C C . ILE A 1 80 ? -3.288 -3.932 7.124 1.00 92.44 80 ILE A C 1
ATOM 631 O O . ILE A 1 80 ? -2.689 -4.917 7.564 1.00 92.44 80 ILE A O 1
ATOM 635 N N . LYS A 1 81 ? -4.605 -3.805 7.237 1.00 92.06 81 LYS A N 1
ATOM 636 C CA . LYS A 1 81 ? -5.477 -4.885 7.680 1.00 92.06 81 LYS A CA 1
ATOM 637 C C . LYS A 1 81 ? -6.628 -4.986 6.703 1.00 92.06 81 LYS A C 1
ATOM 639 O O . LYS A 1 81 ? -7.307 -3.992 6.457 1.00 92.06 81 LYS A O 1
ATOM 644 N N . VAL A 1 82 ? -6.830 -6.173 6.150 1.00 93.88 82 VAL A N 1
ATOM 645 C CA . VAL A 1 82 ? -7.856 -6.408 5.139 1.00 93.88 82 VAL A CA 1
ATOM 646 C C . VAL A 1 82 ? -9.067 -7.024 5.813 1.00 93.88 82 VAL A C 1
ATOM 648 O O . VAL A 1 82 ? -8.958 -7.992 6.570 1.00 93.88 82 VAL A O 1
ATOM 651 N N . PHE A 1 83 ? -10.226 -6.435 5.552 1.00 92.75 83 PHE A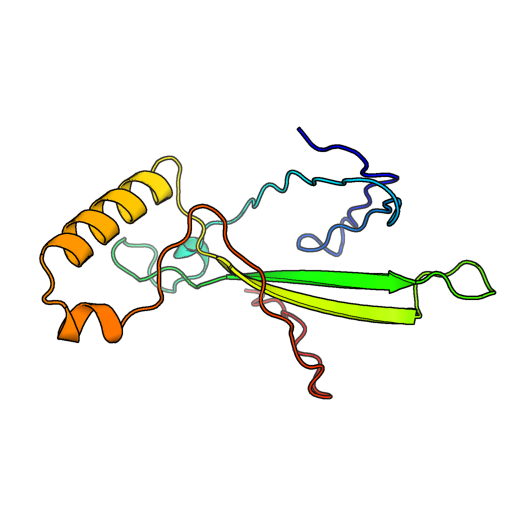 N 1
ATOM 652 C CA . PHE A 1 83 ? -11.497 -6.826 6.140 1.00 92.75 83 PHE A CA 1
ATOM 653 C C . PHE A 1 83 ? -12.432 -7.363 5.056 1.00 92.75 83 PHE A C 1
ATOM 655 O O . PHE A 1 83 ? -12.293 -7.039 3.879 1.00 92.75 83 PHE A O 1
ATOM 662 N N . LYS A 1 84 ? -13.442 -8.138 5.466 1.00 91.31 84 LYS A N 1
ATOM 663 C CA . LYS A 1 84 ? -14.617 -8.402 4.621 1.00 91.31 84 LYS A CA 1
ATOM 664 C C . LYS A 1 84 ? -15.275 -7.066 4.206 1.00 91.31 84 LYS A C 1
ATOM 666 O O . LYS A 1 84 ? -15.091 -6.065 4.910 1.00 91.31 84 LYS A O 1
ATOM 671 N N . PRO A 1 85 ? -16.070 -7.038 3.118 1.00 92.25 85 PRO A N 1
ATOM 672 C CA . PRO A 1 85 ? -16.776 -5.835 2.675 1.00 92.25 85 PRO A CA 1
ATOM 673 C C . PRO A 1 85 ? -17.493 -5.104 3.820 1.00 92.25 85 PRO A C 1
ATOM 675 O O . PRO A 1 85 ? -18.081 -5.743 4.694 1.00 92.25 85 PRO A O 1
ATOM 678 N N . LYS A 1 86 ? -17.415 -3.765 3.833 1.00 93.31 86 LYS A N 1
ATOM 679 C CA . LYS A 1 86 ? -17.898 -2.861 4.904 1.00 93.31 86 LYS A CA 1
ATOM 680 C C . LYS A 1 86 ? -17.219 -3.018 6.275 1.00 93.31 86 LYS A C 1
ATOM 682 O O . LYS A 1 86 ? -17.476 -2.230 7.184 1.00 93.31 86 LYS A O 1
ATOM 687 N N . GLY A 1 87 ? -16.363 -4.022 6.467 1.00 92.75 87 GLY A N 1
ATOM 688 C CA . GLY A 1 87 ? -15.661 -4.251 7.729 1.00 92.75 87 GLY A CA 1
ATOM 689 C C . GLY A 1 87 ? -14.653 -3.147 8.049 1.00 92.75 87 GLY A C 1
ATOM 690 O O . GLY A 1 87 ? -14.569 -2.732 9.204 1.00 92.75 87 GLY A O 1
ATOM 691 N N . ALA A 1 88 ? -13.956 -2.633 7.030 1.00 91.56 88 ALA A N 1
ATOM 692 C CA . ALA A 1 88 ? -13.037 -1.504 7.166 1.00 91.56 88 ALA A CA 1
ATOM 693 C C . ALA A 1 88 ? -13.780 -0.225 7.593 1.00 91.56 88 ALA A C 1
ATOM 695 O O . ALA A 1 88 ? -13.418 0.364 8.608 1.00 91.56 88 ALA A O 1
ATOM 696 N N . ASP A 1 89 ? -14.876 0.129 6.911 1.00 93.19 89 ASP A N 1
ATOM 697 C CA . ASP A 1 89 ? -15.682 1.322 7.225 1.00 93.19 89 ASP A CA 1
ATOM 698 C C . ASP A 1 89 ? -16.249 1.270 8.647 1.00 93.19 89 ASP A C 1
ATOM 700 O O . ASP A 1 89 ? -16.158 2.228 9.418 1.00 93.19 89 ASP A O 1
ATOM 704 N N . ARG A 1 90 ? -16.794 0.109 9.039 1.00 94.38 90 ARG A N 1
ATOM 705 C CA . ARG A 1 90 ? -17.279 -0.114 10.407 1.00 94.38 90 ARG A CA 1
ATOM 706 C C . ARG A 1 90 ? -16.160 0.057 11.428 1.00 94.38 90 ARG A C 1
ATOM 708 O O . ARG A 1 90 ? -16.370 0.705 12.451 1.00 94.38 90 ARG A O 1
ATOM 715 N N . LYS A 1 91 ? -14.983 -0.516 11.159 1.00 92.31 91 LYS A N 1
ATOM 716 C CA . LYS A 1 91 ? -13.824 -0.423 12.050 1.00 92.31 91 LYS A CA 1
ATOM 717 C C . LYS A 1 91 ? -13.342 1.021 12.184 1.00 92.31 91 LYS A C 1
ATOM 719 O O . LYS A 1 91 ? -13.151 1.468 13.310 1.00 92.31 91 LYS A O 1
ATOM 724 N N . GLN A 1 92 ? -13.221 1.750 11.076 1.00 91.38 92 GLN A N 1
ATOM 725 C CA . GLN A 1 92 ? -12.827 3.158 11.064 1.00 91.38 92 GLN A CA 1
ATOM 726 C C . GLN A 1 92 ? -13.811 4.018 11.865 1.00 91.38 92 GLN A C 1
ATOM 728 O O . GLN A 1 92 ? -13.384 4.803 12.710 1.00 91.38 92 GLN A O 1
ATOM 733 N N . LYS A 1 93 ? -15.124 3.826 11.668 1.00 93.44 93 LYS A N 1
ATOM 734 C CA . LYS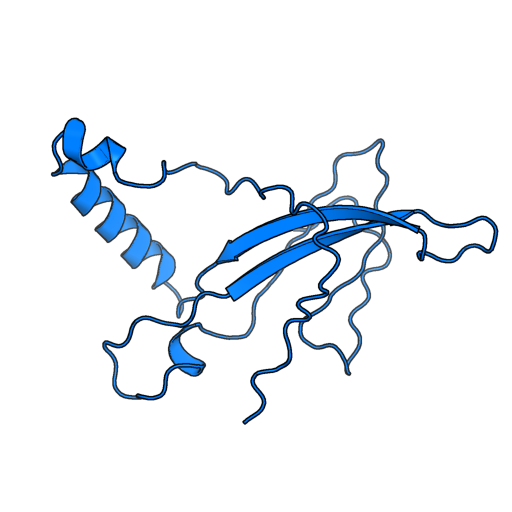 A 1 93 ? -16.161 4.532 12.434 1.00 93.44 93 LYS A CA 1
ATOM 735 C C . LYS A 1 93 ? -16.036 4.264 13.935 1.00 93.44 93 LYS A C 1
ATOM 737 O O . LYS A 1 93 ? -15.964 5.207 14.717 1.00 93.44 93 LYS A O 1
ATOM 742 N N . THR A 1 94 ? -15.960 2.992 14.335 1.00 93.38 94 THR A N 1
ATOM 743 C CA . THR A 1 94 ? -15.820 2.615 15.750 1.00 93.38 94 THR A CA 1
ATOM 744 C C . THR A 1 94 ? -14.524 3.140 16.366 1.00 93.38 94 THR A C 1
ATOM 746 O O . THR A 1 94 ? -14.527 3.553 17.523 1.00 93.38 94 THR A O 1
ATOM 749 N N . ASP A 1 95 ? -13.412 3.130 15.629 1.00 91.00 95 ASP A N 1
ATOM 750 C CA . ASP A 1 95 ? -12.134 3.631 16.137 1.00 91.00 95 ASP A CA 1
ATOM 751 C C . ASP A 1 95 ? -12.147 5.156 16.284 1.00 91.00 95 ASP A C 1
ATOM 753 O O . ASP A 1 95 ? -11.680 5.661 17.303 1.00 91.00 95 ASP A O 1
ATOM 757 N N . ARG A 1 96 ? -12.774 5.884 15.352 1.00 90.88 96 ARG A N 1
ATOM 758 C CA . ARG A 1 96 ? -12.968 7.335 15.464 1.00 90.88 96 ARG A CA 1
ATOM 759 C C . ARG A 1 96 ? -13.811 7.711 16.685 1.00 90.88 96 ARG A C 1
ATOM 761 O O . ARG A 1 96 ? -13.356 8.498 17.507 1.00 90.88 96 ARG A O 1
ATOM 768 N N . GLU A 1 97 ? -14.972 7.078 16.866 1.00 93.94 97 GLU A N 1
ATOM 769 C CA . GLU A 1 97 ? -15.848 7.310 18.031 1.00 93.94 97 GLU A CA 1
ATOM 770 C C . GLU A 1 97 ? -15.145 6.989 19.362 1.00 93.94 97 GLU A C 1
ATOM 772 O O . GLU A 1 97 ? -15.366 7.649 20.379 1.00 93.94 97 GLU A O 1
ATOM 777 N N . LYS A 1 98 ? -14.279 5.964 19.379 1.00 92.19 98 LYS A N 1
ATOM 778 C CA . LYS A 1 98 ? -13.457 5.633 20.553 1.00 92.19 98 LYS A CA 1
ATOM 779 C C . LYS A 1 98 ? -12.393 6.687 20.827 1.00 92.19 98 LYS A C 1
ATOM 781 O O . LYS A 1 98 ? -12.146 6.983 21.992 1.00 92.19 98 LYS A O 1
ATOM 786 N N . MET A 1 99 ? -11.756 7.219 19.788 1.00 90.69 99 MET A N 1
ATOM 787 C CA . MET A 1 99 ? -10.737 8.255 19.932 1.00 90.69 99 MET A CA 1
ATOM 788 C C . MET A 1 99 ? -11.342 9.581 20.386 1.00 90.69 99 MET A C 1
ATOM 790 O O . MET A 1 99 ? -10.754 10.238 21.235 1.00 90.69 99 MET A O 1
ATOM 794 N N . GLU A 1 100 ? -12.526 9.958 19.907 1.00 91.50 100 GLU A N 1
ATOM 795 C CA . GLU A 1 100 ? -13.210 11.196 20.313 1.00 91.50 100 GLU A CA 1
ATOM 796 C C . GLU A 1 100 ? -13.478 11.254 21.823 1.00 91.50 100 GLU A C 1
ATOM 798 O O . GLU A 1 100 ? -13.273 12.302 22.433 1.00 91.50 100 GLU A O 1
ATOM 803 N N . LYS A 1 101 ? -13.827 10.113 22.433 1.00 94.50 101 LYS A N 1
ATOM 804 C CA . LYS A 1 101 ? -14.104 9.972 23.875 1.00 94.50 101 LYS A CA 1
ATOM 805 C C . LYS A 1 101 ? -12.861 10.005 24.773 1.00 94.50 101 LYS A C 1
ATOM 807 O O . LYS A 1 101 ? -13.010 10.058 25.990 1.00 94.50 101 LYS A O 1
ATOM 812 N N . LYS A 1 102 ? -11.653 9.929 24.207 1.00 92.50 102 LYS A N 1
ATOM 813 C CA . LYS A 1 102 ? -10.393 9.939 24.969 1.00 92.50 102 LYS A CA 1
ATOM 814 C C . LYS A 1 102 ? -9.956 11.354 25.331 1.00 92.50 102 LYS A C 1
ATOM 816 O O . LYS A 1 102 ? -10.182 12.298 24.567 1.00 92.50 102 LYS A O 1
ATOM 821 N N . THR A 1 103 ? -9.264 11.487 26.460 1.00 94.06 103 THR A N 1
ATOM 822 C CA . THR A 1 103 ? -8.634 12.758 26.847 1.00 94.06 103 THR A CA 1
ATOM 823 C C . THR A 1 103 ? -7.459 13.094 25.924 1.00 94.06 103 THR A C 1
ATOM 825 O O . THR A 1 103 ? -6.929 12.224 25.230 1.00 94.06 103 THR A O 1
ATOM 828 N N . THR A 1 104 ? -7.021 14.355 25.907 1.00 89.50 104 THR A N 1
ATOM 829 C CA . THR A 1 104 ? -5.869 14.790 25.096 1.00 89.50 104 THR A CA 1
ATOM 830 C C . THR A 1 104 ? -4.606 13.978 25.410 1.00 89.50 104 THR A C 1
ATOM 832 O O . THR A 1 104 ? -3.991 13.439 24.497 1.00 89.50 104 THR A O 1
ATOM 835 N N . GLN A 1 105 ? -4.301 13.766 26.694 1.00 91.62 105 GLN A N 1
ATOM 836 C CA . GLN A 1 105 ? -3.150 12.963 27.138 1.00 91.62 105 GLN A CA 1
ATOM 837 C C . GLN A 1 105 ? -3.245 11.488 26.717 1.00 91.62 105 GLN A C 1
ATOM 839 O O . GLN A 1 105 ? -2.243 10.820 26.474 1.00 91.62 105 GLN A O 1
ATOM 844 N N . GLU A 1 106 ? -4.457 10.935 26.640 1.00 91.31 106 GLU A N 1
ATOM 845 C CA . GLU A 1 106 ? -4.651 9.572 26.149 1.00 91.31 106 GLU A CA 1
ATOM 846 C C . GLU A 1 106 ? -4.502 9.477 24.634 1.00 91.31 106 G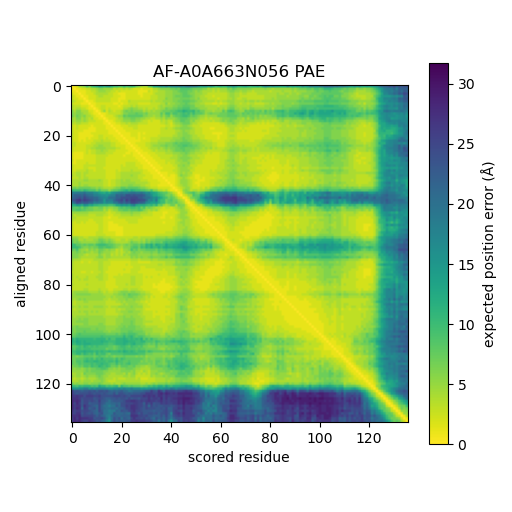LU A C 1
ATOM 848 O O . GLU A 1 106 ? -4.005 8.461 24.154 1.00 91.31 106 GLU A O 1
ATOM 853 N N . LYS A 1 107 ? -4.931 10.504 23.888 1.00 88.31 107 LYS A N 1
ATOM 854 C CA . LYS A 1 107 ? -4.827 10.559 22.422 1.00 88.31 107 LYS A CA 1
ATOM 855 C C . LYS A 1 107 ? -3.372 10.554 21.957 1.00 88.31 107 LYS A C 1
ATOM 857 O O . LYS A 1 107 ? -3.068 9.865 20.990 1.00 88.31 107 LYS A O 1
ATOM 862 N N . GLU A 1 108 ? -2.478 11.216 22.690 1.00 89.62 108 GLU A N 1
ATOM 863 C CA . GLU A 1 108 ? -1.031 11.259 22.413 1.00 89.62 108 GLU A CA 1
ATOM 864 C C . GLU A 1 108 ? -0.354 9.877 22.439 1.00 89.62 108 GLU A C 1
ATOM 866 O O . GLU A 1 108 ? 0.696 9.687 21.831 1.00 89.62 108 GLU A O 1
ATOM 871 N N . LYS A 1 109 ? -0.966 8.877 23.090 1.00 90.44 109 LYS A N 1
ATOM 872 C CA . LYS A 1 109 ? -0.449 7.496 23.131 1.00 90.44 109 LYS A CA 1
ATOM 873 C C . LYS A 1 109 ? -0.740 6.692 21.858 1.00 90.44 109 LYS A C 1
ATOM 875 O O . LYS A 1 109 ? -0.283 5.555 21.747 1.00 90.44 109 LYS A O 1
ATOM 880 N N . TYR A 1 110 ? -1.537 7.226 20.933 1.00 85.62 110 TYR A N 1
ATOM 881 C CA . TYR A 1 110 ? -1.958 6.538 19.713 1.00 85.62 110 TYR A CA 1
ATOM 882 C C . TYR A 1 110 ? -1.301 7.151 18.482 1.00 85.62 110 TYR A C 1
ATOM 884 O O . TYR A 1 110 ? -0.959 8.330 18.449 1.00 85.62 110 TYR A O 1
ATOM 892 N N . GLN A 1 111 ? -1.170 6.339 17.432 1.00 82.25 111 GLN A N 1
ATOM 893 C CA . GLN A 1 111 ? -0.744 6.843 16.135 1.00 82.25 111 GLN A CA 1
ATOM 894 C C . GLN A 1 111 ? -1.792 7.833 15.586 1.00 82.25 111 GLN A C 1
ATOM 896 O O . GLN A 1 111 ? -2.987 7.513 15.614 1.00 82.25 111 GLN A O 1
ATOM 901 N N . PRO A 1 112 ? -1.372 9.001 15.067 1.00 81.69 112 PRO A N 1
ATOM 902 C CA . PRO A 1 112 ? -2.282 9.950 14.440 1.00 81.69 112 PRO A CA 1
ATOM 903 C C . PRO A 1 112 ? -3.014 9.335 13.244 1.00 81.69 112 PRO A C 1
ATOM 905 O O . PRO A 1 112 ? -2.448 8.547 12.485 1.00 81.69 112 PRO A O 1
ATOM 908 N N . SER A 1 113 ? -4.276 9.718 13.060 1.00 82.56 113 SER A N 1
ATOM 909 C CA . SER A 1 113 ? -5.040 9.380 11.860 1.00 82.56 113 SER A CA 1
ATOM 910 C C . SER A 1 113 ? -4.807 10.416 10.763 1.00 82.56 113 SER A C 1
ATOM 912 O O . SER A 1 113 ? -4.879 11.613 11.034 1.00 82.56 113 SER A O 1
ATOM 914 N N . TYR A 1 114 ? -4.631 9.957 9.527 1.00 83.19 114 TYR A N 1
ATOM 915 C CA . TYR A 1 114 ? -4.504 10.797 8.334 1.00 83.19 114 TYR A CA 1
ATOM 916 C C . TYR A 1 114 ? -5.593 10.438 7.316 1.00 83.19 114 TYR A C 1
ATOM 918 O O . TYR A 1 114 ? -6.112 9.321 7.341 1.00 83.19 114 TYR A O 1
ATOM 926 N N . GLU A 1 115 ? -5.923 11.365 6.412 1.00 82.06 115 GLU A N 1
ATOM 927 C CA . GLU A 1 115 ? -6.839 11.103 5.289 1.00 82.06 115 GLU A CA 1
ATOM 928 C C . GLU A 1 115 ? -6.260 10.056 4.328 1.00 82.06 115 GLU A C 1
ATOM 930 O O . GLU A 1 115 ? -6.960 9.156 3.868 1.00 82.06 115 GLU A O 1
ATOM 935 N N . THR A 1 116 ? -4.949 10.128 4.095 1.00 85.38 116 THR A N 1
ATOM 936 C CA . THR A 1 116 ? -4.196 9.176 3.280 1.00 85.38 116 THR A CA 1
ATOM 937 C C . THR A 1 116 ? -3.065 8.560 4.086 1.00 85.38 116 THR A C 1
ATOM 939 O O . THR A 1 116 ? -2.338 9.258 4.793 1.00 85.38 116 THR A O 1
ATOM 942 N N . THR A 1 117 ? -2.873 7.248 3.957 1.00 86.88 117 THR A N 1
ATOM 943 C CA . THR A 1 117 ? -1.725 6.566 4.559 1.00 86.88 117 THR A CA 1
ATOM 944 C C . THR A 1 117 ? -0.438 6.992 3.863 1.00 86.88 117 THR A C 1
ATOM 946 O O . THR A 1 117 ? -0.286 6.794 2.660 1.00 86.88 117 THR A O 1
ATOM 949 N N . ILE A 1 118 ? 0.504 7.530 4.633 1.00 87.44 118 ILE A N 1
ATOM 950 C CA . ILE A 1 118 ? 1.856 7.821 4.159 1.00 87.44 118 ILE A CA 1
ATOM 951 C C . ILE A 1 118 ? 2.726 6.597 4.427 1.00 87.44 118 ILE A C 1
ATOM 953 O O . ILE A 1 118 ? 2.751 6.072 5.544 1.00 87.44 118 ILE A O 1
ATOM 957 N N . LEU A 1 119 ? 3.412 6.113 3.395 1.00 88.19 119 LEU A N 1
ATOM 958 C CA . LEU A 1 119 ? 4.346 5.008 3.555 1.00 88.19 119 LEU A CA 1
ATOM 959 C C . LEU A 1 119 ? 5.588 5.513 4.286 1.00 88.19 119 LEU A C 1
ATOM 961 O O . LEU A 1 119 ? 6.072 6.614 4.041 1.00 88.19 119 LEU A O 1
ATOM 965 N N . THR A 1 120 ? 6.096 4.694 5.198 1.00 91.25 120 THR A N 1
ATOM 966 C CA . THR A 1 120 ? 7.325 4.995 5.929 1.00 91.25 120 THR A CA 1
ATOM 967 C C . THR A 1 120 ? 8.502 4.380 5.190 1.00 91.25 120 THR A C 1
ATOM 969 O O . THR A 1 120 ? 8.434 3.210 4.799 1.00 91.25 120 THR A O 1
ATOM 972 N N . GLU A 1 121 ? 9.569 5.155 5.015 1.00 91.56 121 GLU A N 1
ATOM 973 C CA . GLU A 1 121 ? 10.828 4.669 4.454 1.00 91.56 121 GLU A CA 1
ATOM 974 C C . GLU A 1 121 ? 11.353 3.491 5.283 1.00 91.56 121 GLU A C 1
ATOM 976 O O . GLU A 1 121 ? 11.422 3.536 6.517 1.00 91.56 121 GLU A O 1
ATOM 981 N N . VAL A 1 122 ? 11.703 2.408 4.598 1.00 83.62 122 VAL A N 1
ATOM 982 C CA . VAL A 1 122 ? 12.324 1.242 5.213 1.00 83.62 122 VAL A CA 1
ATOM 983 C C . VAL A 1 122 ? 13.822 1.422 5.066 1.00 83.62 122 VAL A C 1
ATOM 985 O O . VAL A 1 122 ? 14.372 1.228 3.986 1.00 83.62 122 VAL A O 1
ATOM 988 N N . LYS A 1 123 ? 14.504 1.775 6.161 1.00 63.97 123 LYS A N 1
ATOM 989 C CA . LYS A 1 123 ? 15.967 1.719 6.177 1.00 63.97 123 LYS A CA 1
ATOM 990 C C . LYS A 1 123 ? 16.360 0.277 5.888 1.00 63.97 123 LYS A C 1
ATOM 992 O O . LYS A 1 123 ? 15.966 -0.614 6.641 1.00 63.97 123 LYS A O 1
ATOM 997 N N . CYS A 1 124 ? 17.082 0.070 4.790 1.00 48.78 124 CYS A N 1
ATOM 998 C CA . CYS A 1 124 ? 17.643 -1.210 4.384 1.00 48.78 124 CYS A CA 1
ATOM 999 C C . CYS A 1 124 ? 18.545 -1.737 5.510 1.00 48.78 124 CYS A C 1
ATOM 1001 O O . CYS A 1 124 ? 19.751 -1.502 5.549 1.00 48.78 124 CYS A O 1
ATOM 1003 N N . PHE A 1 125 ? 17.956 -2.415 6.492 1.00 38.81 125 PHE A N 1
ATOM 1004 C CA . PHE A 1 125 ? 18.709 -3.328 7.322 1.00 38.81 125 PHE A CA 1
ATOM 1005 C C . PHE A 1 125 ? 19.068 -4.492 6.407 1.00 38.81 125 PHE A C 1
ATOM 1007 O O . PHE A 1 125 ? 18.198 -5.048 5.742 1.00 38.81 125 PHE A O 1
ATOM 1014 N N . ARG A 1 126 ? 20.353 -4.855 6.387 1.00 37.38 126 ARG A N 1
ATOM 1015 C CA . ARG A 1 126 ? 20.965 -5.988 5.667 1.00 37.38 126 ARG A CA 1
ATOM 1016 C C . ARG A 1 126 ? 20.352 -7.375 5.960 1.00 37.38 126 ARG A C 1
ATOM 1018 O O . ARG A 1 126 ? 20.975 -8.391 5.680 1.00 37.38 126 ARG A O 1
ATOM 1025 N N . HIS A 1 127 ? 19.137 -7.453 6.485 1.00 34.91 127 HIS A N 1
ATOM 1026 C CA . HIS A 1 127 ? 18.346 -8.666 6.549 1.00 34.91 127 HIS A CA 1
ATOM 1027 C C . HIS A 1 127 ? 17.075 -8.470 5.733 1.00 34.91 127 HIS A C 1
ATOM 1029 O O . HIS A 1 127 ? 16.101 -7.865 6.175 1.00 34.91 127 HIS A O 1
ATOM 1035 N N . VAL A 1 128 ? 17.123 -9.021 4.523 1.00 32.25 128 VAL A N 1
ATOM 1036 C CA . VAL A 1 128 ? 15.970 -9.375 3.704 1.00 32.25 128 VAL A CA 1
ATOM 1037 C C . VAL A 1 128 ? 14.976 -10.140 4.584 1.00 32.25 128 VAL A C 1
ATOM 1039 O O . VAL A 1 128 ? 15.116 -11.341 4.795 1.00 32.25 128 VAL A O 1
ATOM 1042 N N . ILE A 1 129 ? 13.956 -9.459 5.108 1.00 30.91 129 ILE A N 1
ATOM 1043 C CA . ILE A 1 129 ? 12.710 -10.124 5.479 1.00 30.91 129 ILE A CA 1
ATOM 1044 C C . ILE A 1 129 ? 11.867 -10.106 4.211 1.00 30.91 129 ILE A C 1
ATOM 1046 O O . ILE A 1 129 ? 11.008 -9.251 4.008 1.00 30.91 129 ILE A O 1
ATOM 1050 N N . LEU A 1 130 ? 12.147 -11.076 3.338 1.00 32.44 130 LEU A N 1
ATOM 1051 C CA . LEU A 1 130 ? 11.114 -11.629 2.477 1.00 32.44 130 LEU A CA 1
ATOM 1052 C C . LEU A 1 130 ? 9.917 -11.912 3.386 1.00 32.44 130 LEU A C 1
ATOM 1054 O O . LEU A 1 130 ? 10.077 -12.527 4.445 1.00 32.44 130 LEU A O 1
ATOM 1058 N N . LEU A 1 131 ? 8.716 -11.510 2.974 1.00 30.09 131 LEU A N 1
ATOM 1059 C CA . LEU A 1 131 ? 7.524 -12.219 3.412 1.00 30.09 131 LEU A CA 1
ATOM 1060 C C . LEU A 1 131 ? 7.685 -13.654 2.894 1.00 30.09 131 LEU A C 1
ATOM 1062 O O . LEU A 1 131 ? 7.191 -14.006 1.825 1.00 30.09 131 LEU A O 1
ATOM 1066 N N . GLN A 1 132 ? 8.420 -14.480 3.645 1.00 25.97 132 GLN A N 1
ATOM 1067 C CA . GLN A 1 132 ? 8.228 -15.911 3.647 1.00 25.97 132 GLN A CA 1
ATOM 1068 C C . GLN A 1 132 ? 6.773 -16.083 4.048 1.00 25.97 132 GLN A C 1
ATOM 1070 O O . GLN A 1 132 ? 6.392 -15.984 5.209 1.00 25.97 132 GLN A O 1
ATOM 1075 N N . HIS A 1 133 ? 5.929 -16.177 3.029 1.00 28.62 133 HIS A N 1
ATOM 1076 C CA . HIS A 1 133 ? 5.078 -17.328 2.861 1.00 28.62 133 HIS A CA 1
ATOM 1077 C C . HIS A 1 133 ? 4.898 -18.087 4.184 1.00 28.62 133 HIS A C 1
ATOM 1079 O O . HIS A 1 133 ? 5.608 -19.050 4.465 1.00 28.62 133 HIS A O 1
ATOM 1085 N N . VAL A 1 134 ? 3.928 -17.658 4.995 1.00 29.91 134 VAL A N 1
ATOM 1086 C CA . VAL A 1 134 ? 3.259 -18.594 5.896 1.00 29.91 134 VAL A CA 1
ATOM 1087 C C . VAL A 1 134 ? 2.443 -19.490 4.973 1.00 29.91 134 VAL A C 1
ATOM 1089 O O . VAL A 1 134 ? 1.264 -19.261 4.704 1.00 29.91 134 VAL A O 1
ATOM 1092 N N . ARG A 1 135 ? 3.151 -20.449 4.375 1.00 25.42 135 ARG A N 1
ATOM 1093 C CA . ARG A 1 135 ? 2.571 -21.648 3.795 1.00 25.42 135 ARG A CA 1
ATOM 1094 C C . ARG A 1 135 ? 1.835 -22.343 4.940 1.00 25.42 135 ARG A C 1
ATOM 1096 O O . ARG A 1 135 ? 2.339 -22.385 6.063 1.00 25.42 135 ARG A O 1
ATOM 1103 N N . ARG A 1 136 ? 0.636 -22.843 4.656 1.00 32.62 136 ARG A N 1
ATOM 1104 C CA . ARG A 1 136 ? 0.191 -24.037 5.375 1.00 32.62 136 ARG A CA 1
ATOM 1105 C C . ARG A 1 136 ? 1.170 -25.168 5.101 1.00 32.62 136 ARG A C 1
ATOM 1107 O O . ARG A 1 136 ? 1.712 -25.183 3.970 1.00 32.62 136 ARG A O 1
#

Solvent-accessible surface area (backbone atoms only — not comparable to full-atom values): 8970 Å² total; per-residue (Å²): 130,60,39,58,70,37,79,77,45,67,51,91,91,40,85,90,50,74,47,65,45,67,57,89,93,53,82,64,44,82,75,83,86,79,94,65,44,17,51,77,74,38,95,59,87,64,86,86,71,82,45,46,72,43,72,52,72,49,76,46,57,40,69,43,98,88,71,44,70,75,46,78,74,48,41,30,32,44,81,43,74,44,56,61,90,68,43,54,61,54,48,52,51,55,51,49,61,56,54,69,76,44,54,73,81,61,50,72,76,48,83,84,88,67,99,64,90,75,65,44,75,50,78,85,59,97,64,87,76,68,85,70,71,85,67,132

Sequence (136 aa):
LSVGILDPRASPTQLNTVEFLWDPSKRASAFIQVHCISTEFTPRKHGGEKGVPFRVQIDTFKQNENGEYTEHLHSASCQIKVFKPKGADRKQKTDREKMEKKTTQEKEKYQPSYETTILTEVKCFRHVILLQHVRR